Protein AF-Q1ENB3-F1 (afdb_monomer_lite)

Foldseek 3Di:
DDDDDQEDEAEQPDDALPCLLVVLVVQQCCCVVPHGYAYEYAFEPDPPGPRCNNNVVNVSHPYYRYD

InterPro domains:
  IPR001223 Glycoside hydrolase family 18, catalytic domain [PF00704] (5-67)
  IPR001223 Glycoside hydrolase family 18, catalytic domain [PS51910] (1-67)
  IPR001579 Glycosyl hydrolase family 18, active site [PS01095] (5-13)
  IPR017853 Glycoside hydrolase superfamily [SSF51445] (1-67)

pLDDT: mean 96.7, std 2.7, range [80.19, 98.75]

Organism: Quercus robur (NCBI:txid38942)

Secondary structure (DSSP, 8-state):
-----SEEEE---SS--SSHHHHHHHHHGGGGGSSPPEEEE---SSSS-TTTHHHHTT---SEE---

Sequence (67 aa):
GDAVFDGIDFDIEGGTTQHWDELASFLSQYSKQGKKVYLTAAPQCPFPDAYMGAALKTGLFDYVWVQ

Structure (mmCIF, N/CA/C/O backbone):
data_AF-Q1ENB3-F1
#
_entry.id   AF-Q1ENB3-F1
#
loop_
_atom_site.group_PDB
_atom_site.id
_atom_site.type_symbol
_atom_site.label_atom_id
_atom_site.label_alt_id
_atom_site.label_comp_id
_atom_site.label_asym_id
_atom_site.label_entity_id
_atom_site.label_seq_id
_atom_site.pdbx_PDB_ins_code
_atom_site.Cartn_x
_atom_site.Cartn_y
_atom_site.Cartn_z
_ato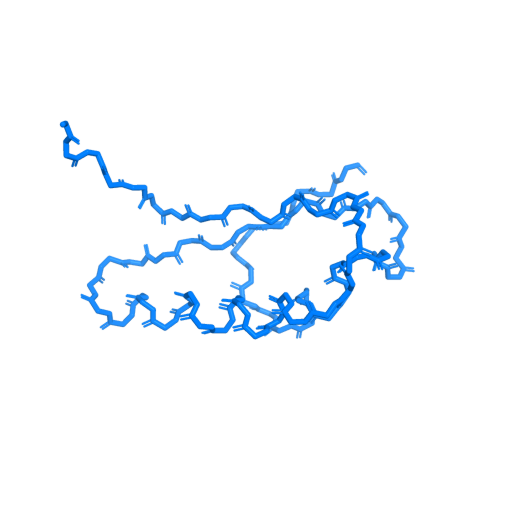m_site.occupancy
_atom_site.B_iso_or_equiv
_atom_site.auth_seq_id
_atom_site.auth_comp_id
_atom_site.auth_asym_id
_atom_site.auth_atom_id
_atom_site.pdbx_PDB_model_num
ATOM 1 N N . GLY A 1 1 ? -11.548 19.585 13.148 1.00 80.19 1 GLY A N 1
ATOM 2 C CA . GLY A 1 1 ? -12.578 18.666 12.647 1.00 80.19 1 GLY A CA 1
ATOM 3 C C . GLY A 1 1 ? -11.981 17.292 12.732 1.00 80.19 1 GLY A C 1
ATOM 4 O O . GLY A 1 1 ? -10.815 17.153 12.387 1.00 80.19 1 GLY A O 1
ATOM 5 N N . ASP A 1 2 ? -12.740 16.321 13.218 1.00 94.38 2 ASP A N 1
ATOM 6 C CA . ASP A 1 2 ? -12.166 15.104 13.810 1.00 94.38 2 ASP A CA 1
ATOM 7 C C . ASP A 1 2 ? -12.380 13.894 12.890 1.00 94.38 2 ASP A C 1
ATOM 9 O O . ASP A 1 2 ? -12.748 12.805 13.324 1.00 94.38 2 ASP A O 1
ATOM 13 N N . ALA A 1 3 ? -12.224 14.123 11.581 1.00 95.56 3 ALA A N 1
ATOM 14 C CA . ALA A 1 3 ? -12.396 13.094 10.566 1.00 95.56 3 ALA A CA 1
ATOM 15 C C . ALA A 1 3 ? -11.313 12.016 10.705 1.00 95.56 3 ALA A C 1
ATOM 17 O O . ALA A 1 3 ? -10.130 12.322 10.849 1.00 95.56 3 ALA A O 1
ATOM 18 N N . VAL A 1 4 ? -11.734 10.754 10.626 1.00 93.38 4 VAL A N 1
ATOM 19 C CA . VAL A 1 4 ? -10.862 9.578 10.692 1.00 93.38 4 VAL A CA 1
ATOM 20 C C . VAL A 1 4 ? -11.060 8.771 9.417 1.00 93.38 4 VAL A C 1
ATOM 22 O O . VAL A 1 4 ? -12.176 8.334 9.137 1.00 93.38 4 VAL A O 1
ATOM 25 N N . PHE A 1 5 ? -9.988 8.581 8.648 1.00 94.38 5 PHE A N 1
ATOM 26 C CA . PHE A 1 5 ? -10.022 7.784 7.423 1.00 94.38 5 PHE A CA 1
ATOM 27 C C . PHE A 1 5 ? -10.116 6.285 7.724 1.00 94.38 5 PHE A C 1
ATOM 29 O O . PHE A 1 5 ? -9.649 5.807 8.757 1.00 94.38 5 PHE A O 1
ATOM 36 N N . ASP A 1 6 ?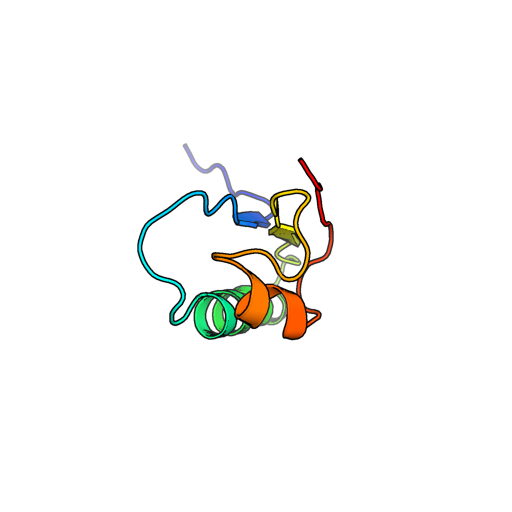 -10.715 5.540 6.799 1.00 96.88 6 ASP A N 1
ATOM 37 C CA . ASP A 1 6 ? -10.817 4.080 6.870 1.00 96.88 6 ASP A CA 1
ATOM 38 C C . ASP A 1 6 ? -9.522 3.367 6.455 1.00 96.88 6 ASP A C 1
ATOM 40 O O . ASP A 1 6 ? -9.311 2.208 6.809 1.00 96.88 6 ASP A O 1
ATOM 44 N N . GLY A 1 7 ? -8.654 4.032 5.693 1.00 97.38 7 GLY A N 1
ATOM 45 C CA . GLY A 1 7 ? -7.518 3.387 5.054 1.00 97.38 7 GLY A CA 1
ATOM 46 C C . GLY A 1 7 ? -6.606 4.341 4.298 1.00 97.38 7 GLY A C 1
ATOM 47 O O . GLY A 1 7 ? -6.796 5.559 4.337 1.00 97.38 7 GLY A O 1
ATOM 48 N N . ILE A 1 8 ? -5.610 3.761 3.630 1.00 98.38 8 ILE A N 1
ATOM 49 C CA . ILE A 1 8 ? -4.593 4.459 2.839 1.00 98.38 8 ILE A CA 1
ATOM 50 C C . ILE A 1 8 ? -4.438 3.739 1.495 1.00 98.38 8 ILE A C 1
ATOM 52 O O . ILE A 1 8 ? -4.288 2.516 1.459 1.00 98.38 8 ILE A O 1
ATOM 56 N N . ASP A 1 9 ? -4.446 4.514 0.412 1.00 98.69 9 ASP A N 1
ATOM 57 C CA . ASP A 1 9 ? -4.170 4.045 -0.945 1.00 98.69 9 ASP A CA 1
ATOM 58 C C . ASP A 1 9 ? -2.718 4.340 -1.332 1.00 98.69 9 ASP A C 1
ATOM 60 O O . ASP A 1 9 ? -2.202 5.428 -1.070 1.00 98.69 9 ASP A O 1
ATOM 64 N N . PHE A 1 10 ? -2.049 3.348 -1.909 1.00 98.50 10 PHE A N 1
ATOM 65 C CA . PHE A 1 10 ? -0.679 3.440 -2.387 1.00 98.50 10 PHE A CA 1
ATOM 66 C C . PHE A 1 10 ? -0.733 3.607 -3.902 1.00 98.50 10 PHE A C 1
ATOM 68 O O . PHE A 1 10 ? -0.762 2.626 -4.645 1.00 98.50 10 PHE A O 1
ATOM 75 N N . ASP A 1 11 ? -0.732 4.862 -4.333 1.00 98.44 11 ASP A N 1
ATOM 76 C CA . ASP A 1 11 ? -0.617 5.268 -5.730 1.00 98.44 11 ASP A CA 1
ATOM 77 C C . ASP A 1 11 ? 0.796 5.817 -5.972 1.00 98.44 11 ASP A C 1
ATOM 79 O O . ASP A 1 11 ? 1.066 7.016 -5.864 1.00 98.44 11 ASP A O 1
ATOM 83 N N . ILE A 1 12 ? 1.755 4.899 -6.133 1.00 98.06 12 ILE A N 1
ATOM 84 C CA . ILE A 1 12 ? 3.175 5.240 -6.268 1.00 98.06 12 ILE A CA 1
ATOM 85 C C . ILE A 1 12 ? 3.562 5.208 -7.745 1.00 98.06 12 ILE A C 1
ATOM 87 O O . ILE A 1 12 ? 3.845 4.152 -8.305 1.00 98.06 12 ILE A O 1
ATOM 91 N N . GLU A 1 13 ? 3.643 6.388 -8.354 1.00 97.19 13 GLU A N 1
ATOM 92 C CA . GLU A 1 13 ? 3.903 6.547 -9.793 1.00 97.19 13 GLU A CA 1
ATOM 93 C C . GLU A 1 13 ? 5.356 6.943 -10.125 1.00 97.19 13 GLU A C 1
ATOM 95 O O . GLU A 1 13 ? 5.698 7.231 -11.273 1.00 97.19 13 GLU A O 1
ATOM 100 N N . GLY A 1 14 ? 6.239 7.004 -9.122 1.00 95.56 14 GLY A N 1
ATOM 101 C CA . GLY A 1 14 ? 7.602 7.493 -9.303 1.00 95.56 14 GLY A CA 1
ATOM 102 C C . GLY A 1 14 ? 8.455 7.487 -8.038 1.00 95.56 14 GLY A C 1
ATOM 103 O O . GLY A 1 14 ? 7.975 7.299 -6.923 1.00 95.56 14 GLY A O 1
ATOM 104 N N . GLY A 1 15 ? 9.751 7.754 -8.208 1.00 95.94 15 GLY A N 1
ATOM 105 C CA . GLY A 1 15 ? 10.689 7.902 -7.095 1.00 95.94 15 GLY A CA 1
ATOM 106 C C . GLY A 1 15 ? 11.320 6.583 -6.648 1.00 95.94 15 GLY A C 1
ATOM 107 O O . GLY A 1 15 ? 11.895 5.858 -7.459 1.00 95.94 15 GLY A O 1
ATOM 108 N N . THR A 1 16 ? 11.303 6.320 -5.340 1.00 95.75 16 THR A N 1
ATOM 109 C CA . THR A 1 16 ? 11.958 5.146 -4.744 1.00 95.75 16 THR A CA 1
ATOM 110 C C . THR A 1 16 ? 11.091 3.893 -4.843 1.00 95.75 16 THR A C 1
ATOM 112 O O . THR A 1 16 ? 9.866 3.960 -4.797 1.00 95.75 16 THR A O 1
ATOM 115 N N . THR A 1 17 ? 11.740 2.735 -4.919 1.00 96.19 17 THR A N 1
ATOM 116 C CA . THR A 1 17 ? 11.106 1.409 -4.865 1.00 96.19 17 THR A CA 1
ATOM 117 C C . THR A 1 17 ? 11.252 0.741 -3.490 1.00 96.19 17 THR A C 1
ATOM 119 O O . THR A 1 17 ? 10.873 -0.415 -3.315 1.00 96.19 17 THR A O 1
ATOM 122 N N . GLN A 1 18 ? 11.848 1.443 -2.521 1.00 97.06 18 GLN A N 1
ATOM 123 C CA . GLN A 1 18 ? 12.232 0.900 -1.216 1.00 97.06 18 GLN A CA 1
ATOM 124 C C . GLN A 1 18 ? 11.175 1.193 -0.141 1.00 97.06 18 GLN A C 1
ATOM 126 O O . GLN A 1 18 ? 10.550 2.251 -0.158 1.00 97.06 18 GLN A O 1
ATOM 131 N N . HIS A 1 19 ? 11.044 0.280 0.826 1.00 97.88 19 HIS A N 1
ATOM 132 C CA . HIS A 1 19 ? 10.280 0.417 2.078 1.00 97.88 19 HIS A CA 1
ATOM 133 C C . HIS A 1 19 ? 8.749 0.525 1.965 1.00 97.88 19 HIS A C 1
ATOM 135 O O . HIS A 1 19 ? 8.068 0.685 2.980 1.00 97.88 19 HIS A O 1
ATOM 141 N N . TRP A 1 20 ? 8.161 0.403 0.773 1.00 98.38 20 TRP A N 1
ATOM 142 C CA . TRP A 1 20 ? 6.698 0.381 0.633 1.00 98.38 20 TRP A CA 1
ATOM 143 C C . TRP A 1 20 ? 6.058 -0.857 1.280 1.00 98.38 20 TRP A C 1
ATOM 145 O O . TRP A 1 20 ? 4.961 -0.789 1.828 1.00 98.38 20 TRP A O 1
ATOM 155 N N . ASP A 1 21 ? 6.764 -1.981 1.269 1.00 98.38 21 ASP A N 1
ATOM 156 C CA . ASP A 1 21 ? 6.424 -3.209 1.986 1.00 98.38 21 ASP A CA 1
ATOM 157 C C . ASP A 1 21 ? 6.494 -3.048 3.511 1.00 98.38 21 ASP A C 1
ATOM 159 O O . ASP A 1 21 ? 5.595 -3.499 4.229 1.00 98.38 21 ASP A O 1
ATOM 163 N N . GLU A 1 22 ? 7.525 -2.363 4.009 1.00 98.69 22 GLU A N 1
ATOM 164 C CA . GLU A 1 22 ? 7.662 -2.027 5.429 1.00 98.69 22 GLU A CA 1
ATOM 165 C C . GLU A 1 22 ? 6.533 -1.099 5.889 1.00 98.69 22 GLU A C 1
ATOM 167 O O . GLU A 1 22 ? 5.908 -1.354 6.921 1.00 98.69 22 GLU A O 1
ATOM 172 N N . LEU A 1 23 ? 6.217 -0.067 5.099 1.00 98.50 23 LEU A N 1
ATOM 173 C CA . LEU A 1 23 ? 5.120 0.854 5.387 1.00 98.50 23 LEU A CA 1
ATOM 174 C C . LEU A 1 23 ? 3.770 0.125 5.415 1.00 98.50 23 LEU A C 1
ATOM 176 O O . LEU A 1 23 ? 3.016 0.285 6.375 1.00 98.50 23 LEU A O 1
ATOM 180 N N . ALA A 1 24 ? 3.476 -0.713 4.414 1.00 98.50 24 ALA A N 1
ATOM 181 C CA . ALA A 1 24 ? 2.258 -1.526 4.392 1.00 98.50 24 ALA A CA 1
ATOM 182 C C . ALA A 1 24 ? 2.171 -2.444 5.626 1.00 98.50 24 ALA A C 1
ATOM 184 O O . ALA A 1 24 ? 1.144 -2.505 6.308 1.00 98.50 24 ALA A O 1
ATOM 185 N N . SER A 1 25 ? 3.279 -3.097 5.982 1.00 98.38 25 SER A N 1
ATOM 186 C CA . SER A 1 25 ? 3.367 -3.957 7.167 1.00 98.38 25 SER A CA 1
ATOM 187 C C . SER A 1 25 ? 3.135 -3.188 8.463 1.00 98.38 25 SER A C 1
ATOM 189 O O . SER A 1 25 ? 2.423 -3.674 9.344 1.00 98.38 25 SER A O 1
ATOM 191 N N . PHE A 1 26 ? 3.692 -1.985 8.591 1.00 98.25 26 PHE A N 1
ATOM 192 C CA . PHE A 1 26 ? 3.503 -1.127 9.756 1.00 98.25 26 PHE A CA 1
ATOM 193 C C . PHE A 1 26 ? 2.051 -0.649 9.883 1.00 98.25 26 PHE A C 1
ATOM 195 O O . PHE A 1 26 ? 1.440 -0.806 10.940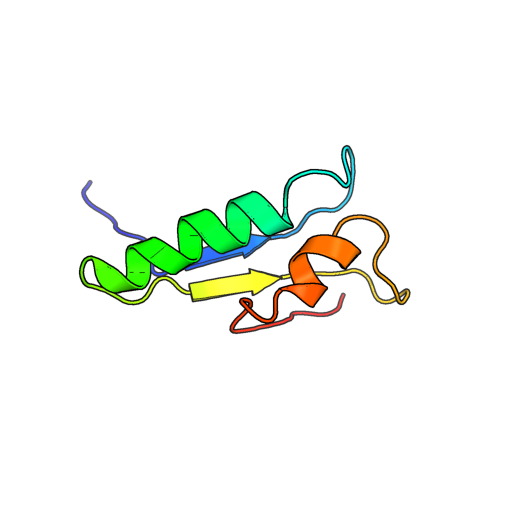 1.00 98.25 26 PHE A O 1
ATOM 202 N N . LEU A 1 27 ? 1.461 -0.143 8.797 1.00 97.81 27 LEU A N 1
ATOM 203 C CA . LEU A 1 27 ? 0.082 0.349 8.789 1.00 97.81 27 LEU A CA 1
ATOM 204 C C . LEU A 1 27 ? -0.932 -0.766 9.073 1.00 97.81 27 LEU A C 1
ATOM 206 O O . LEU A 1 27 ? -1.853 -0.571 9.864 1.00 97.81 27 LEU A O 1
ATOM 210 N N . SER A 1 28 ? -0.731 -1.963 8.511 1.00 97.25 28 SER A N 1
ATOM 211 C CA . SER A 1 28 ? -1.635 -3.103 8.732 1.00 97.25 28 SER A CA 1
ATOM 212 C C . SER A 1 28 ? -1.777 -3.479 10.215 1.00 97.25 28 SER A C 1
ATOM 214 O O . SER A 1 28 ? -2.840 -3.930 10.651 1.00 97.25 28 SER A O 1
ATOM 216 N N . GLN A 1 29 ? -0.741 -3.244 11.031 1.00 97.56 29 GLN A N 1
ATOM 217 C CA . GLN A 1 29 ? -0.758 -3.548 12.463 1.00 97.56 29 GLN A CA 1
ATOM 218 C C . GLN A 1 29 ? -1.718 -2.655 13.253 1.00 97.56 29 GLN A C 1
ATOM 220 O O . GLN A 1 29 ? -2.202 -3.086 14.302 1.00 97.56 29 GLN A O 1
ATOM 225 N N . TYR A 1 30 ? -2.063 -1.465 12.752 1.00 96.38 30 TYR A N 1
ATOM 226 C CA . TYR A 1 30 ? -3.056 -0.597 13.393 1.00 96.38 30 TYR A CA 1
ATOM 227 C C . TYR A 1 30 ? -4.462 -1.195 13.377 1.00 96.38 30 TYR A C 1
ATOM 229 O O . TYR A 1 30 ? -5.244 -0.911 14.282 1.00 96.38 30 TYR A O 1
ATOM 237 N N . SER A 1 31 ? -4.750 -2.131 12.464 1.00 95.31 31 SER A N 1
ATOM 238 C CA . SER A 1 31 ? -5.991 -2.918 12.503 1.00 95.31 31 SER A CA 1
ATOM 239 C C . SER A 1 31 ? -6.158 -3.706 13.808 1.00 95.31 31 SER A C 1
ATOM 241 O O . SER A 1 31 ? -7.271 -4.087 14.156 1.00 95.31 31 SER A O 1
ATOM 243 N N . LYS A 1 32 ? -5.072 -3.946 14.559 1.00 93.94 32 LYS A N 1
ATOM 244 C CA . LYS A 1 32 ? -5.109 -4.612 15.873 1.00 93.94 32 LYS A CA 1
ATOM 245 C C . LYS A 1 32 ? -5.451 -3.662 17.025 1.00 93.94 32 LYS A C 1
ATOM 247 O O . LYS A 1 32 ? -5.707 -4.131 18.128 1.00 93.94 32 LYS A O 1
ATOM 252 N N . GLN A 1 33 ? -5.436 -2.350 16.796 1.00 92.38 33 GLN A N 1
ATOM 253 C CA . GLN A 1 33 ? -5.660 -1.324 17.823 1.00 92.38 33 GLN A CA 1
ATOM 254 C C . GLN A 1 33 ? -7.108 -0.809 17.847 1.00 92.38 33 GLN A C 1
ATOM 256 O O . GLN A 1 33 ? -7.427 0.110 18.597 1.00 92.38 33 GLN A O 1
ATOM 261 N N . GLY A 1 34 ? -7.998 -1.391 17.041 1.00 90.19 34 GLY A N 1
ATOM 262 C CA . GLY A 1 34 ? -9.407 -1.024 17.017 1.00 90.19 34 GLY A CA 1
ATOM 263 C C . GLY A 1 34 ? -10.028 -1.278 15.654 1.00 90.19 34 GLY A C 1
ATOM 264 O O . GLY A 1 34 ? -10.305 -2.418 15.290 1.00 90.19 34 GLY A O 1
ATOM 265 N N . LYS A 1 35 ? -10.288 -0.201 14.912 1.00 93.19 35 LYS A N 1
ATOM 266 C CA . LYS A 1 35 ? -10.900 -0.276 13.585 1.00 93.19 35 LYS A CA 1
ATOM 267 C C . LYS A 1 35 ? -9.901 -0.849 12.576 1.00 93.19 35 LYS A C 1
ATOM 269 O O . LYS A 1 35 ? -8.733 -0.469 12.580 1.00 93.19 35 LYS A O 1
ATOM 274 N N . LYS A 1 36 ? -10.380 -1.737 11.700 1.00 96.31 36 LYS A N 1
ATOM 275 C CA . LYS A 1 36 ? -9.606 -2.214 10.549 1.00 96.31 36 LYS A CA 1
ATOM 276 C C . LYS A 1 36 ? -9.133 -1.015 9.719 1.00 96.31 36 LYS A C 1
ATOM 278 O O . LYS A 1 36 ? -9.946 -0.156 9.387 1.00 96.31 36 LYS A O 1
ATOM 283 N N . VAL A 1 37 ? -7.848 -1.005 9.384 1.00 97.44 37 VAL A N 1
ATOM 284 C CA . VAL A 1 37 ? -7.245 -0.087 8.418 1.0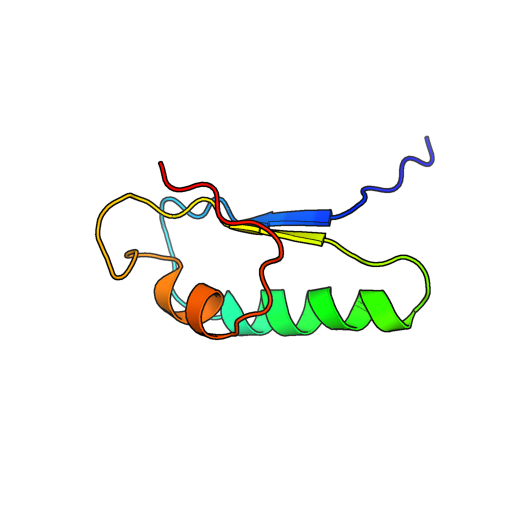0 97.44 37 VAL A CA 1
ATOM 285 C C . VAL A 1 37 ? -7.195 -0.804 7.080 1.00 97.44 37 VAL A C 1
ATOM 287 O O . VAL A 1 37 ? -6.596 -1.876 6.988 1.00 97.44 37 VAL A O 1
ATOM 290 N N . TYR A 1 38 ? -7.837 -0.229 6.067 1.00 98.44 38 TYR A N 1
ATOM 291 C CA . TYR A 1 38 ? -7.779 -0.756 4.708 1.00 98.44 38 TYR A CA 1
ATOM 292 C C . TYR A 1 38 ? -6.522 -0.261 3.998 1.00 98.44 38 TYR A C 1
ATOM 294 O O . TYR A 1 38 ? -6.217 0.932 4.039 1.00 98.44 38 TYR A O 1
ATOM 302 N N . LEU A 1 39 ? -5.809 -1.165 3.335 1.00 98.69 39 LEU A N 1
ATOM 303 C CA . LEU A 1 39 ? -4.701 -0.803 2.454 1.00 98.69 39 LEU A CA 1
ATOM 304 C C . LEU A 1 39 ? -5.091 -1.097 1.017 1.00 98.69 39 LEU A C 1
ATOM 306 O O . LEU A 1 39 ? -5.507 -2.213 0.705 1.00 98.69 39 LEU A O 1
ATOM 310 N N . THR A 1 40 ? -4.941 -0.116 0.135 1.00 98.75 40 THR A N 1
ATOM 311 C CA . THR A 1 40 ? -5.168 -0.306 -1.301 1.00 98.75 40 THR A CA 1
ATOM 312 C C . THR A 1 40 ? -3.944 0.072 -2.112 1.00 98.75 40 THR A C 1
ATOM 314 O O . THR A 1 40 ? -3.073 0.785 -1.620 1.00 98.75 40 THR A O 1
ATOM 317 N N . ALA A 1 41 ? -3.823 -0.500 -3.303 1.00 98.56 41 ALA A N 1
ATOM 318 C CA . ALA A 1 41 ? -2.717 -0.252 -4.217 1.00 98.56 41 ALA A CA 1
ATOM 319 C C . ALA A 1 41 ? -3.255 0.102 -5.601 1.00 98.56 41 ALA A C 1
ATOM 321 O O . ALA A 1 41 ? -4.192 -0.552 -6.061 1.00 98.56 41 ALA A O 1
ATOM 322 N N . ALA A 1 42 ? -2.612 1.043 -6.287 1.00 98.62 42 ALA A N 1
ATOM 323 C CA . ALA A 1 42 ? -2.950 1.438 -7.654 1.00 98.62 42 ALA A CA 1
ATOM 324 C C . ALA A 1 42 ? -1.777 1.203 -8.632 1.00 98.62 42 ALA A C 1
ATOM 326 O O . ALA A 1 42 ? -1.245 2.155 -9.202 1.00 98.62 42 ALA A O 1
ATOM 327 N N . PRO A 1 43 ? -1.309 -0.051 -8.813 1.00 98.19 43 PRO A N 1
ATOM 328 C CA . PRO A 1 43 ? -0.173 -0.325 -9.683 1.00 98.19 43 PRO A CA 1
ATOM 329 C C . PRO A 1 43 ? -0.507 -0.079 -11.156 1.00 98.19 43 PRO A C 1
ATOM 331 O O . PRO A 1 43 ? -1.649 -0.233 -11.597 1.00 98.19 43 PRO A O 1
ATOM 334 N N . GLN A 1 44 ? 0.529 0.203 -11.936 1.00 97.75 44 GLN A N 1
ATOM 335 C CA . GLN A 1 44 ? 0.454 0.269 -13.387 1.00 97.75 44 GLN A CA 1
ATOM 336 C C . GLN A 1 44 ? 0.226 -1.132 -13.984 1.00 97.75 44 GLN A C 1
ATOM 338 O O . GLN A 1 44 ? 0.571 -2.157 -13.390 1.00 97.75 44 GLN A O 1
ATOM 343 N N . CYS A 1 45 ? -0.309 -1.189 -15.207 1.00 96.88 45 CYS A N 1
ATOM 344 C CA . CYS A 1 45 ? -0.528 -2.443 -15.935 1.00 96.88 45 CYS A CA 1
ATOM 345 C C . CYS A 1 45 ? 0.717 -3.359 -16.095 1.00 96.88 45 CYS A C 1
ATOM 347 O O . CYS A 1 45 ? 0.547 -4.584 -16.022 1.00 96.88 45 CYS A O 1
ATOM 349 N N . PRO A 1 46 ? 1.952 -2.862 -16.341 1.00 96.19 46 PRO A N 1
ATOM 350 C CA . PRO A 1 46 ? 3.119 -3.728 -16.513 1.00 96.19 46 PRO A CA 1
ATOM 351 C C . PRO A 1 46 ? 3.449 -4.527 -15.248 1.00 96.19 46 PRO A C 1
ATOM 353 O O . PRO A 1 46 ? 3.608 -3.958 -14.173 1.00 96.19 46 PRO A O 1
ATOM 356 N N . PHE A 1 47 ? 3.609 -5.849 -15.386 1.00 93.94 47 PHE A N 1
ATOM 357 C CA . PHE A 1 47 ? 3.904 -6.734 -14.259 1.00 93.94 47 PHE A CA 1
ATOM 358 C C . PHE A 1 47 ? 5.317 -7.347 -14.342 1.00 93.94 47 PHE A C 1
ATOM 360 O O . PHE A 1 47 ? 5.647 -7.965 -15.359 1.00 93.94 47 PHE A O 1
ATOM 367 N N . PRO A 1 48 ? 6.135 -7.271 -13.270 1.00 94.12 48 PRO A N 1
ATOM 368 C CA . PRO A 1 48 ? 5.843 -6.609 -11.994 1.00 94.12 48 PRO A CA 1
ATOM 369 C C . PRO A 1 48 ? 5.816 -5.078 -12.118 1.00 94.12 48 PRO A C 1
ATOM 371 O O . PRO A 1 48 ? 6.592 -4.516 -12.889 1.00 94.12 48 PRO A O 1
ATOM 374 N N . ASP A 1 49 ? 4.960 -4.433 -11.318 1.00 97.44 49 ASP A N 1
ATOM 375 C CA . ASP A 1 49 ? 4.904 -2.971 -11.236 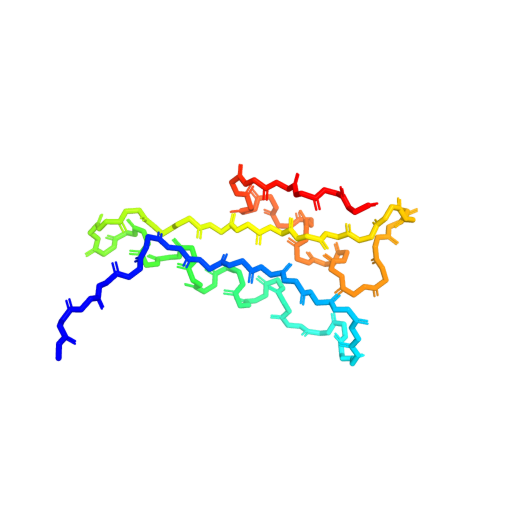1.00 97.44 49 ASP A CA 1
ATOM 376 C C . ASP A 1 49 ? 6.266 -2.396 -10.809 1.00 97.44 49 ASP A C 1
ATOM 378 O O . ASP A 1 49 ? 6.932 -2.941 -9.916 1.00 97.44 49 ASP A O 1
ATOM 382 N N . ALA A 1 50 ? 6.676 -1.302 -11.458 1.00 96.94 50 ALA A N 1
ATOM 383 C CA . ALA A 1 50 ? 8.010 -0.723 -11.320 1.00 96.94 50 ALA A CA 1
ATOM 384 C C . ALA A 1 50 ? 8.299 -0.171 -9.915 1.00 96.94 50 ALA A C 1
ATOM 386 O O . ALA A 1 50 ? 9.456 -0.177 -9.490 1.00 96.94 50 ALA A O 1
ATOM 387 N N . TYR A 1 51 ? 7.271 0.280 -9.193 1.00 97.50 51 TYR A N 1
ATOM 388 C CA . TYR A 1 51 ? 7.414 0.973 -7.913 1.00 97.50 51 TYR A CA 1
ATOM 389 C C . TYR A 1 51 ? 6.866 0.168 -6.736 1.00 97.50 51 TYR A C 1
ATOM 391 O O . TYR A 1 51 ? 7.389 0.248 -5.626 1.00 97.50 51 TYR A O 1
ATOM 399 N N . MET A 1 52 ? 5.859 -0.663 -6.978 1.00 96.25 52 MET A N 1
ATOM 400 C CA . MET A 1 52 ? 5.067 -1.328 -5.949 1.00 96.25 52 MET A CA 1
ATOM 401 C C . MET A 1 52 ? 5.315 -2.830 -5.837 1.00 96.25 52 MET A C 1
ATOM 403 O O . MET A 1 52 ? 4.725 -3.487 -4.977 1.00 96.25 52 MET A O 1
ATOM 407 N N . GLY A 1 53 ? 6.194 -3.404 -6.663 1.00 95.00 53 GLY A N 1
ATOM 408 C CA . GLY A 1 53 ? 6.406 -4.852 -6.708 1.00 95.00 53 GLY A CA 1
ATOM 409 C C . GLY A 1 53 ? 6.744 -5.500 -5.355 1.00 95.00 53 GLY A C 1
ATOM 410 O O . GLY A 1 53 ? 6.284 -6.609 -5.087 1.00 95.00 53 GLY A O 1
ATOM 411 N N . ALA A 1 54 ? 7.520 -4.835 -4.489 1.00 96.62 54 ALA A N 1
ATOM 412 C CA . ALA A 1 54 ? 7.823 -5.336 -3.142 1.00 96.62 54 ALA A CA 1
ATOM 413 C C . ALA A 1 54 ? 6.598 -5.273 -2.215 1.00 96.62 54 ALA A C 1
ATOM 415 O O . ALA A 1 54 ? 6.259 -6.266 -1.572 1.00 96.62 54 ALA A O 1
ATOM 416 N N . ALA A 1 55 ? 5.888 -4.143 -2.209 1.00 97.94 55 ALA A N 1
ATOM 417 C CA . ALA A 1 55 ? 4.699 -3.951 -1.388 1.00 97.94 55 ALA A CA 1
ATOM 418 C C . ALA A 1 55 ? 3.588 -4.941 -1.757 1.00 97.94 55 ALA A C 1
ATOM 420 O O . ALA A 1 55 ? 3.030 -5.592 -0.875 1.00 97.94 55 ALA A O 1
ATOM 421 N N . LEU A 1 56 ? 3.300 -5.123 -3.050 1.00 97.94 56 LEU A N 1
ATOM 422 C CA . LEU A 1 56 ? 2.260 -6.048 -3.518 1.00 97.94 56 LEU A CA 1
ATOM 423 C C . LEU A 1 56 ? 2.519 -7.494 -3.066 1.00 97.94 56 LEU A C 1
ATOM 425 O O . LEU A 1 56 ? 1.584 -8.215 -2.722 1.00 97.94 56 LEU A O 1
ATOM 429 N N . LYS A 1 57 ? 3.789 -7.916 -2.998 1.00 97.38 57 LYS A N 1
ATOM 430 C CA . LYS A 1 57 ? 4.175 -9.266 -2.549 1.00 97.38 57 LYS A CA 1
ATOM 431 C C . LYS A 1 57 ? 3.894 -9.535 -1.071 1.00 97.38 57 LYS A C 1
ATOM 433 O O . LYS A 1 57 ? 3.880 -10.699 -0.683 1.00 97.38 57 LYS A O 1
ATOM 438 N N . THR A 1 58 ? 3.660 -8.506 -0.256 1.00 97.94 58 THR A N 1
ATOM 439 C CA . THR A 1 58 ? 3.301 -8.690 1.161 1.00 97.94 58 THR A CA 1
ATOM 440 C C . THR A 1 58 ? 1.942 -9.373 1.337 1.00 97.94 58 THR A C 1
ATOM 442 O O . THR A 1 58 ? 1.700 -9.983 2.375 1.00 97.94 58 THR A O 1
ATOM 445 N N . GLY A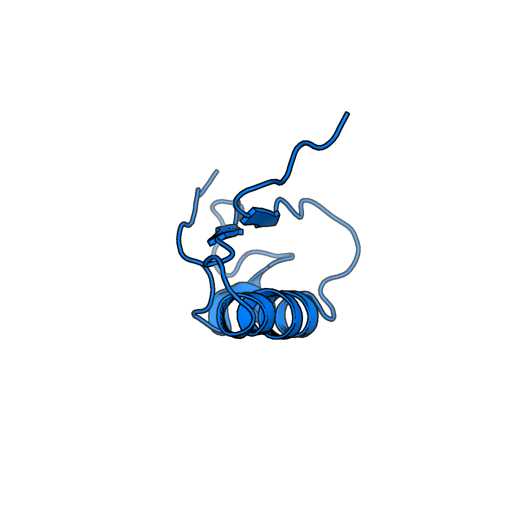 1 59 ? 1.049 -9.269 0.341 1.00 97.81 59 GLY A N 1
ATOM 446 C CA . GLY A 1 59 ? -0.324 -9.769 0.437 1.00 97.81 59 GLY A CA 1
ATOM 447 C C . GLY A 1 59 ? -1.201 -8.992 1.426 1.00 97.81 59 GLY A C 1
ATOM 448 O O . GLY A 1 59 ? -2.231 -9.509 1.848 1.00 97.81 59 GLY A O 1
ATOM 449 N N . LEU A 1 60 ? -0.793 -7.779 1.821 1.00 98.38 60 LEU A N 1
ATOM 450 C CA . LEU A 1 60 ? -1.496 -6.959 2.815 1.00 98.38 60 LEU A CA 1
ATOM 451 C C . LEU A 1 60 ? -2.549 -6.011 2.224 1.00 98.38 60 LEU A C 1
ATOM 453 O O . LEU A 1 60 ? -3.309 -5.418 2.985 1.00 98.38 60 LEU A O 1
ATOM 457 N N . PHE A 1 61 ? -2.584 -5.844 0.902 1.00 98.44 61 PHE A N 1
ATOM 458 C CA . PHE A 1 61 ? -3.535 -4.954 0.237 1.00 98.44 61 PHE A CA 1
ATOM 459 C C . PHE A 1 61 ? -4.912 -5.614 0.113 1.00 98.44 61 PHE A C 1
ATOM 461 O O . PHE A 1 61 ? -5.040 -6.704 -0.442 1.00 98.44 61 PHE A O 1
ATOM 468 N N . ASP A 1 62 ? -5.939 -4.932 0.616 1.00 98.44 62 ASP A N 1
ATOM 469 C CA . ASP A 1 62 ? -7.338 -5.354 0.561 1.00 98.44 62 ASP A CA 1
ATOM 470 C C . ASP A 1 62 ? -7.933 -5.198 -0.844 1.00 98.44 62 ASP A C 1
ATOM 472 O O . ASP A 1 62 ? -8.757 -6.010 -1.263 1.00 98.44 62 ASP A O 1
ATOM 476 N N . TYR A 1 63 ? -7.508 -4.161 -1.572 1.00 98.44 63 TYR A N 1
ATOM 477 C CA . TYR A 1 63 ? -7.935 -3.888 -2.942 1.00 98.44 63 TYR A CA 1
ATOM 478 C C . TYR A 1 63 ? -6.744 -3.470 -3.803 1.00 98.44 63 TYR A C 1
ATOM 480 O O . TYR A 1 63 ? -5.830 -2.790 -3.333 1.00 98.44 63 TYR A O 1
ATOM 488 N N . VAL A 1 64 ? -6.775 -3.869 -5.074 1.00 98.12 64 VAL A N 1
ATOM 489 C CA . VAL A 1 64 ? -5.768 -3.502 -6.073 1.00 98.12 64 VAL A CA 1
ATOM 490 C C . VAL A 1 64 ? -6.482 -2.946 -7.302 1.00 98.12 64 VAL A C 1
ATOM 492 O O . VAL A 1 64 ? -7.240 -3.662 -7.957 1.00 98.12 64 VAL A O 1
ATOM 495 N N . TRP A 1 65 ? -6.241 -1.673 -7.596 1.00 98.19 65 TRP A N 1
ATOM 496 C CA . TRP A 1 65 ? -6.841 -0.906 -8.685 1.00 98.19 65 TRP A CA 1
ATOM 497 C C . TRP A 1 65 ? -5.826 -0.778 -9.825 1.00 98.19 65 TRP A C 1
ATOM 499 O O . TRP A 1 65 ? -5.095 0.202 -9.907 1.00 98.19 65 TRP A O 1
ATOM 509 N N . VAL A 1 66 ? -5.718 -1.804 -10.673 1.00 97.56 66 VAL A N 1
ATOM 510 C CA . VAL A 1 66 ? -4.777 -1.760 -11.807 1.00 97.56 66 VAL A CA 1
ATOM 511 C C . VAL A 1 66 ? -5.186 -0.646 -12.774 1.00 97.56 66 VAL A C 1
ATOM 513 O O . VAL A 1 66 ? -6.348 -0.611 -13.188 1.00 97.56 66 VAL A O 1
ATOM 516 N N . GLN A 1 67 ? -4.232 0.226 -13.110 1.00 96.06 67 GLN A N 1
ATOM 517 C CA . GLN A 1 67 ? -4.410 1.332 -14.057 1.00 96.06 67 GLN A CA 1
ATOM 518 C C . GLN A 1 67 ? -4.409 0.859 -15.518 1.00 96.06 67 GLN A C 1
ATOM 520 O O . GLN A 1 67 ? -3.555 0.006 -15.872 1.00 96.06 67 GLN A O 1
#

Radius of gyration: 12.38 Å; chains: 1; bounding box: 25×28×34 Å